Protein AF-A0A1D6EPU0-F1 (afdb_monomer)

pLDDT: mean 89.5, std 5.43, range [60.0, 96.19]

Foldseek 3Di:
DVVLVVPLVPDDDPCNVVSVLVVLLVLLVVLLVLLVLLPVPDDPVLSVVLVVCSSPCSPVSNVVSLVSNLVSLVVVCVVPVVSVVLSVLLVVLVVLLVVLVVVCVVPVPDPCSVVSSVVSVVSNVVSSVVSND

Solvent-accessible surface area (backbone atoms only — not comparable to full-atom values): 6964 Å² total; per-residue (Å²): 89,70,68,41,45,52,51,27,74,73,45,66,74,83,61,29,62,59,30,45,51,49,26,45,34,36,49,18,51,49,35,48,53,50,29,53,75,64,35,91,78,67,52,70,65,58,56,52,52,41,64,70,36,32,91,81,41,18,66,61,42,26,53,53,29,48,50,54,40,51,52,51,44,53,55,47,30,73,75,38,72,84,41,37,64,43,45,52,50,25,52,54,21,43,53,50,16,54,53,27,51,55,43,31,72,76,41,72,86,54,81,61,36,62,58,51,18,53,51,26,41,51,55,19,58,58,35,52,56,71,68,74,109

Sequence (133 aa):
MGVASSLYHSSRGGIRRLLRWADYTMIATTTLCLSRAVGNENPRLLMAASALLLPFQPLVVSAVHTGLMEVSFARRASMEPELRMAHNLHKVSSLLGGALFIADDCFPETPYIHAAWHLAAAIGVGTCNKLLE

Secondary structure (DSSP, 8-state):
-HHHHHHHHH--TTHHHHHHHHHHHHHHHHHHHHHHHH-TT--HHHHHHHHHHTTT-HHHHHHHHHHHHHHHHHHHHHH-GGGHHHHHHHHHHHHHHHHHHHHHHH-TTSTTHHHHHHHHHHHHHHHGGGGT-

Radius of gyration: 15.53 Å; Cα contacts (8 Å, |Δi|>4): 117; chains: 1; bounding box: 37×32×37 Å

Structure (mmCIF, N/CA/C/O backbone):
data_AF-A0A1D6EPU0-F1
#
_entry.id   AF-A0A1D6EPU0-F1
#
loop_
_atom_site.group_PDB
_atom_site.id
_atom_site.type_symbol
_atom_site.label_atom_id
_atom_site.label_alt_id
_atom_site.label_comp_id
_atom_site.label_asym_id
_atom_site.label_entity_id
_atom_site.label_seq_id
_atom_site.pdbx_PDB_ins_code
_atom_site.Cartn_x
_atom_site.Cartn_y
_atom_site.Cartn_z
_atom_site.occupancy
_atom_site.B_iso_or_equiv
_atom_site.auth_seq_id
_atom_site.auth_comp_id
_atom_site.auth_asym_id
_atom_site.auth_atom_id
_atom_site.pdbx_PDB_model_num
ATOM 1 N N . MET A 1 1 ? 9.847 -4.712 5.037 1.00 77.44 1 MET A N 1
ATOM 2 C CA . MET A 1 1 ? 9.536 -3.667 4.040 1.00 77.44 1 MET A CA 1
ATOM 3 C C . MET A 1 1 ? 10.778 -2.838 3.718 1.00 77.44 1 MET A C 1
ATOM 5 O O . MET A 1 1 ? 11.303 -3.028 2.633 1.00 77.44 1 MET A O 1
ATOM 9 N N . GLY A 1 2 ? 11.337 -2.067 4.664 1.00 83.62 2 GLY A N 1
ATOM 10 C CA . GLY A 1 2 ? 12.490 -1.178 4.408 1.00 83.62 2 GLY A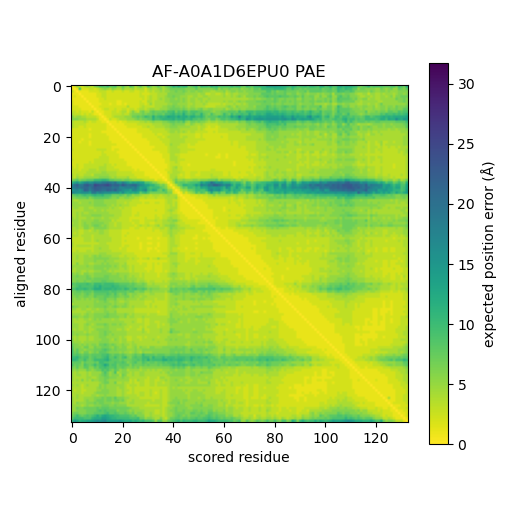 CA 1
ATOM 11 C C . GLY A 1 2 ? 13.665 -1.805 3.642 1.00 83.62 2 GLY A C 1
ATOM 12 O O . GLY A 1 2 ? 14.068 -1.265 2.624 1.00 83.62 2 GLY A O 1
ATOM 13 N N . VAL A 1 3 ? 14.146 -2.987 4.049 1.00 88.19 3 VAL A N 1
ATOM 14 C CA . VAL A 1 3 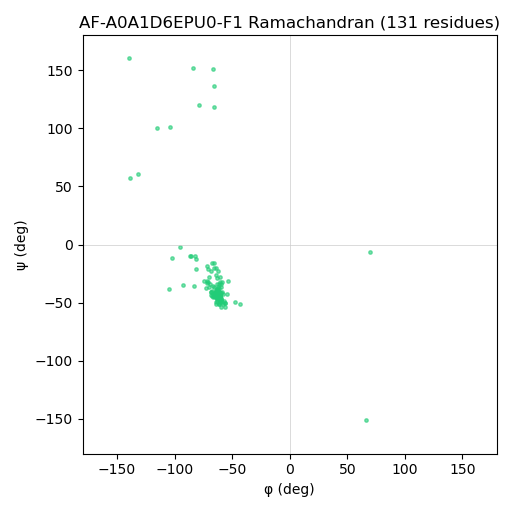? 15.257 -3.677 3.354 1.00 88.19 3 VAL A CA 1
ATOM 15 C C . VAL A 1 3 ? 14.932 -3.994 1.888 1.00 88.19 3 VAL A C 1
ATOM 17 O O . VAL A 1 3 ? 15.743 -3.717 1.009 1.00 88.19 3 VAL A O 1
ATOM 20 N N . ALA A 1 4 ? 13.749 -4.551 1.607 1.00 88.38 4 ALA A N 1
ATOM 21 C CA . ALA A 1 4 ? 13.341 -4.894 0.242 1.00 88.38 4 ALA A CA 1
ATOM 22 C C . ALA A 1 4 ? 13.207 -3.641 -0.638 1.00 88.38 4 ALA A C 1
ATOM 24 O O . ALA A 1 4 ? 13.696 -3.631 -1.767 1.00 88.38 4 ALA A O 1
ATOM 25 N N . SER A 1 5 ? 12.646 -2.567 -0.077 1.00 85.31 5 SER A N 1
ATOM 26 C CA . SER A 1 5 ? 12.510 -1.283 -0.762 1.00 85.31 5 SER A CA 1
ATOM 27 C C . SER A 1 5 ? 13.870 -0.649 -1.061 1.00 85.31 5 SER A C 1
ATOM 29 O O . SER A 1 5 ? 14.135 -0.250 -2.194 1.00 85.31 5 SER A O 1
ATOM 31 N N . SER A 1 6 ? 14.794 -0.643 -0.093 1.00 87.12 6 SER A N 1
ATOM 32 C CA . SER A 1 6 ? 16.161 -0.148 -0.298 1.00 87.12 6 SER A CA 1
ATOM 33 C C . SER A 1 6 ? 16.911 -0.939 -1.373 1.00 87.12 6 SER A C 1
ATOM 35 O O . SER A 1 6 ? 17.602 -0.345 -2.202 1.00 87.12 6 SER A O 1
ATOM 37 N N . LEU A 1 7 ? 16.761 -2.267 -1.405 1.00 89.94 7 LEU A N 1
ATOM 38 C CA . LEU A 1 7 ? 17.355 -3.107 -2.448 1.00 89.94 7 LEU A CA 1
ATOM 39 C C . LEU A 1 7 ? 16.753 -2.803 -3.824 1.00 89.94 7 LEU A C 1
ATOM 41 O O . LEU A 1 7 ? 17.498 -2.660 -4.788 1.00 89.94 7 LEU A O 1
ATOM 45 N N . TYR A 1 8 ? 15.432 -2.645 -3.930 1.00 87.06 8 TYR A N 1
ATOM 46 C CA . TYR A 1 8 ? 14.787 -2.260 -5.187 1.00 87.06 8 TYR A CA 1
ATOM 47 C C . TYR A 1 8 ? 15.281 -0.899 -5.694 1.00 87.06 8 TYR A C 1
ATOM 49 O O . TYR A 1 8 ? 15.710 -0.800 -6.846 1.00 87.06 8 TYR A O 1
ATOM 57 N N . HIS A 1 9 ? 15.300 0.122 -4.838 1.00 86.94 9 HIS A N 1
ATOM 58 C CA . HIS A 1 9 ? 15.697 1.484 -5.215 1.00 86.94 9 HIS A CA 1
ATOM 59 C C . HIS A 1 9 ? 17.184 1.646 -5.521 1.00 86.94 9 HIS A C 1
ATOM 61 O O . HIS A 1 9 ? 17.555 2.479 -6.344 1.00 86.94 9 HIS A O 1
ATOM 67 N N . SER A 1 10 ? 18.040 0.825 -4.913 1.00 88.94 10 SER A N 1
ATOM 68 C CA . SER A 1 10 ? 19.470 0.786 -5.247 1.00 88.94 10 SER A CA 1
ATOM 69 C C . SER A 1 10 ? 19.784 -0.067 -6.484 1.00 88.94 10 SER A C 1
ATOM 71 O O . SER A 1 10 ? 20.904 -0.021 -6.997 1.00 88.94 10 SER A O 1
ATOM 73 N N . SER A 1 11 ? 18.815 -0.831 -7.001 1.00 88.44 11 SER A N 1
ATOM 74 C CA . SER A 1 11 ? 19.040 -1.770 -8.101 1.00 88.44 11 SER A CA 1
ATOM 75 C C . SER A 1 11 ? 18.988 -1.147 -9.497 1.00 88.44 11 SER A C 1
ATOM 77 O O . SER A 1 11 ? 18.278 -0.179 -9.770 1.00 88.44 11 SER A O 1
ATOM 79 N N . ARG A 1 12 ? 19.728 -1.757 -10.431 1.00 88.50 12 ARG A N 1
ATOM 80 C CA . ARG A 1 12 ? 19.774 -1.391 -11.856 1.00 88.50 12 ARG A CA 1
ATOM 81 C C . ARG A 1 12 ? 19.806 -2.648 -12.731 1.00 88.50 12 ARG A C 1
ATOM 83 O O . ARG A 1 12 ? 20.155 -3.726 -12.261 1.00 88.50 12 ARG A O 1
ATOM 90 N N . GLY A 1 13 ? 19.459 -2.519 -14.012 1.00 89.94 13 GLY A N 1
ATOM 91 C CA . GLY A 1 13 ? 19.517 -3.631 -14.971 1.00 89.94 13 GLY A CA 1
ATOM 92 C C . GLY A 1 13 ? 18.529 -4.771 -14.670 1.00 89.94 13 GLY A C 1
ATOM 93 O O . GLY A 1 13 ? 17.456 -4.546 -14.112 1.00 89.94 13 GLY A O 1
ATOM 94 N N . GLY A 1 14 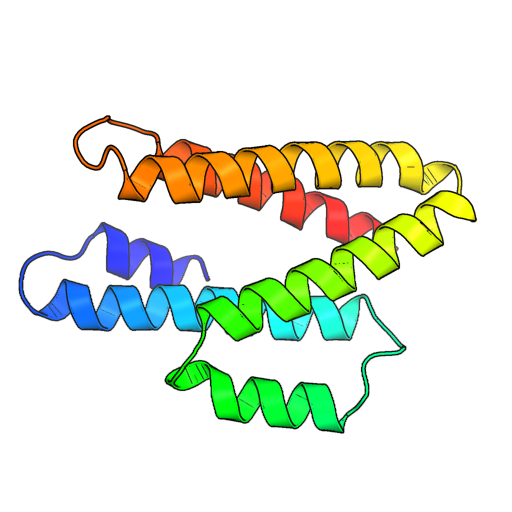? 18.881 -6.005 -15.052 1.00 87.44 14 GLY A N 1
ATOM 95 C CA . GLY A 1 14 ? 17.972 -7.164 -15.033 1.00 87.44 14 GLY A CA 1
ATOM 96 C C . GLY A 1 14 ? 17.449 -7.581 -13.649 1.00 87.44 14 GLY A C 1
ATOM 97 O O . GLY A 1 14 ? 16.320 -8.060 -13.546 1.00 87.44 14 GLY A O 1
ATOM 98 N N . ILE A 1 15 ? 18.208 -7.337 -12.572 1.00 92.12 15 ILE A N 1
ATOM 99 C CA . ILE A 1 15 ? 17.798 -7.688 -11.198 1.00 92.12 15 ILE A CA 1
ATOM 100 C C . ILE A 1 15 ? 16.665 -6.791 -10.670 1.00 92.12 15 ILE A C 1
ATOM 102 O O . ILE A 1 15 ? 15.904 -7.199 -9.792 1.00 92.12 15 ILE A O 1
ATOM 106 N N . ARG A 1 16 ? 16.489 -5.594 -11.251 1.00 87.06 16 ARG A N 1
ATOM 107 C CA . ARG A 1 16 ? 15.472 -4.618 -10.831 1.00 87.06 16 ARG A CA 1
ATOM 108 C C . ARG A 1 16 ? 14.054 -5.174 -10.924 1.00 87.06 16 ARG A C 1
ATOM 110 O O . ARG A 1 16 ? 13.223 -4.852 -10.082 1.00 87.06 16 ARG A O 1
ATOM 117 N N . ARG A 1 17 ? 13.770 -6.037 -11.908 1.00 88.06 17 ARG A N 1
ATOM 118 C CA . ARG A 1 17 ? 12.451 -6.678 -12.053 1.00 88.06 17 ARG A CA 1
ATOM 119 C C . ARG A 1 17 ? 12.144 -7.616 -10.883 1.00 88.06 17 ARG A C 1
ATOM 121 O O . ARG A 1 17 ? 11.038 -7.569 -10.352 1.00 88.06 17 ARG A O 1
ATOM 128 N N . LEU A 1 18 ? 13.118 -8.431 -10.473 1.00 91.56 18 LEU A N 1
ATOM 129 C CA . LEU A 1 18 ? 12.979 -9.336 -9.329 1.00 91.56 18 LEU A CA 1
ATOM 130 C C . LEU A 1 18 ? 12.832 -8.550 -8.022 1.00 91.56 18 LEU A C 1
ATOM 132 O O . LEU A 1 18 ? 11.957 -8.853 -7.217 1.00 91.56 18 LEU A O 1
ATOM 136 N N . LEU A 1 19 ? 13.652 -7.516 -7.830 1.00 90.81 19 LEU A N 1
ATOM 137 C CA . LEU A 1 19 ? 13.606 -6.695 -6.620 1.00 90.81 19 LEU A CA 1
ATOM 138 C C . LEU A 1 19 ? 12.331 -5.851 -6.532 1.00 90.81 19 LEU A C 1
ATOM 140 O O . LEU A 1 19 ? 11.789 -5.713 -5.442 1.00 90.81 19 LEU A O 1
ATOM 144 N N . ARG A 1 20 ? 11.786 -5.377 -7.663 1.00 88.25 20 ARG A N 1
ATOM 145 C CA . ARG A 1 20 ? 10.454 -4.748 -7.711 1.00 88.25 20 ARG A CA 1
ATOM 146 C C . ARG A 1 20 ? 9.372 -5.711 -7.233 1.00 88.25 20 ARG A C 1
ATOM 148 O O . ARG A 1 20 ? 8.534 -5.347 -6.416 1.00 88.25 20 ARG A O 1
ATOM 155 N N . TRP A 1 21 ? 9.391 -6.944 -7.741 1.00 90.19 21 TRP A N 1
ATOM 156 C CA . TRP A 1 21 ? 8.447 -7.973 -7.309 1.00 90.19 21 TRP A CA 1
ATOM 157 C C . TRP A 1 21 ? 8.588 -8.274 -5.810 1.00 90.19 21 TRP A C 1
ATOM 159 O O . TRP A 1 21 ? 7.580 -8.361 -5.109 1.00 90.19 21 TRP A O 1
ATOM 169 N N . ALA A 1 22 ? 9.820 -8.371 -5.302 1.00 92.38 22 ALA A N 1
ATOM 170 C CA . ALA A 1 22 ? 10.080 -8.590 -3.882 1.00 92.38 22 ALA A CA 1
ATOM 171 C C . ALA A 1 22 ? 9.567 -7.427 -3.014 1.00 92.38 22 ALA A C 1
ATOM 173 O O . ALA A 1 22 ? 8.947 -7.672 -1.981 1.00 92.38 22 ALA A O 1
ATOM 174 N N . ASP A 1 23 ? 9.769 -6.177 -3.441 1.00 90.31 23 ASP A N 1
ATOM 175 C CA . ASP A 1 23 ? 9.271 -4.990 -2.740 1.00 90.31 23 ASP A CA 1
ATOM 176 C C . ASP A 1 23 ? 7.737 -4.985 -2.659 1.00 90.31 23 ASP A C 1
ATOM 178 O O . ASP A 1 23 ? 7.174 -4.939 -1.565 1.00 90.31 23 ASP A O 1
ATOM 182 N N . TYR A 1 24 ? 7.041 -5.171 -3.786 1.00 89.25 24 TYR A N 1
ATOM 183 C CA . TYR A 1 24 ? 5.574 -5.239 -3.805 1.00 89.25 24 TYR A CA 1
ATOM 184 C C . TYR A 1 24 ? 5.019 -6.411 -2.994 1.00 89.25 24 TYR A C 1
ATOM 186 O O . TYR A 1 24 ? 4.041 -6.249 -2.264 1.00 89.25 24 TYR A O 1
ATOM 194 N N . THR A 1 25 ? 5.663 -7.576 -3.055 1.00 92.38 25 THR A N 1
ATOM 195 C CA . THR A 1 25 ? 5.278 -8.734 -2.236 1.00 92.38 25 THR A CA 1
ATOM 196 C C . THR A 1 25 ? 5.456 -8.437 -0.747 1.00 92.38 25 THR A C 1
ATOM 198 O O . THR A 1 25 ? 4.607 -8.807 0.066 1.00 92.38 25 THR A O 1
ATOM 201 N N . MET A 1 26 ? 6.513 -7.715 -0.364 1.00 92.62 26 MET A N 1
ATOM 202 C CA . MET A 1 26 ? 6.740 -7.303 1.021 1.00 92.62 26 MET A CA 1
ATOM 203 C C . MET A 1 26 ? 5.755 -6.237 1.502 1.00 92.62 26 MET A C 1
ATOM 205 O O . MET A 1 26 ? 5.349 -6.292 2.666 1.00 92.62 26 MET A O 1
ATOM 209 N N . ILE A 1 27 ? 5.356 -5.296 0.641 1.00 90.56 27 ILE A N 1
ATOM 210 C CA . ILE A 1 27 ? 4.272 -4.345 0.929 1.00 90.56 27 ILE A CA 1
ATOM 211 C C . ILE A 1 27 ? 2.984 -5.127 1.203 1.00 90.56 27 ILE A C 1
ATOM 213 O O . ILE A 1 27 ? 2.418 -5.001 2.286 1.00 90.56 27 ILE A O 1
ATOM 217 N N . ALA A 1 28 ? 2.582 -6.016 0.292 1.00 91.81 28 ALA A N 1
ATOM 218 C CA . ALA A 1 28 ? 1.377 -6.830 0.437 1.00 91.81 28 ALA A CA 1
ATOM 219 C C . ALA A 1 28 ? 1.396 -7.727 1.680 1.00 91.81 28 ALA A C 1
ATOM 221 O O . ALA A 1 28 ? 0.408 -7.797 2.409 1.00 91.81 28 ALA A O 1
ATOM 222 N N . THR A 1 29 ? 2.537 -8.349 1.979 1.00 92.81 29 THR A N 1
ATOM 223 C CA . THR A 1 29 ? 2.719 -9.160 3.192 1.00 92.81 29 THR A CA 1
ATOM 224 C C . THR A 1 29 ? 2.566 -8.310 4.452 1.00 92.81 29 THR A C 1
ATOM 226 O O . THR A 1 29 ? 1.931 -8.727 5.417 1.00 92.81 29 THR A O 1
ATOM 229 N N . THR A 1 30 ? 3.118 -7.095 4.448 1.00 90.75 30 THR A N 1
ATOM 230 C CA . THR A 1 30 ? 3.028 -6.178 5.590 1.00 90.75 30 THR A CA 1
ATOM 231 C C . THR A 1 30 ? 1.585 -5.715 5.797 1.00 90.75 30 THR A C 1
ATOM 233 O O . THR A 1 30 ? 1.094 -5.771 6.923 1.00 90.75 30 THR A O 1
ATOM 236 N N . THR A 1 31 ? 0.873 -5.344 4.727 1.00 89.56 31 THR A N 1
ATOM 237 C CA . THR A 1 31 ? -0.553 -4.983 4.783 1.00 89.56 31 THR A CA 1
ATOM 238 C C . THR A 1 31 ? -1.413 -6.151 5.273 1.00 89.56 31 THR A C 1
ATOM 240 O O . THR A 1 31 ? -2.273 -5.964 6.132 1.00 89.56 31 THR A O 1
ATOM 243 N N . LEU A 1 32 ? -1.150 -7.373 4.794 1.00 91.50 32 LEU A N 1
ATOM 244 C CA . LEU A 1 32 ? -1.810 -8.595 5.260 1.00 91.50 32 LEU A CA 1
ATOM 245 C C . LEU A 1 32 ? -1.643 -8.763 6.779 1.00 91.50 32 LEU A C 1
ATOM 247 O O . LEU A 1 32 ? -2.636 -8.882 7.500 1.00 91.50 32 LEU A O 1
ATOM 251 N N . CYS A 1 33 ? -0.405 -8.730 7.280 1.00 90.81 33 CYS A N 1
ATOM 252 C CA . CYS A 1 33 ? -0.113 -8.868 8.708 1.00 90.81 33 CYS A CA 1
ATOM 253 C C . CYS A 1 33 ? -0.768 -7.764 9.545 1.00 90.81 33 CYS A C 1
ATOM 255 O O . CYS A 1 33 ? -1.369 -8.054 10.579 1.00 90.81 33 CYS A O 1
ATOM 257 N N . LEU A 1 34 ? -0.691 -6.514 9.086 1.00 87.56 34 LEU A N 1
ATOM 258 C CA . LEU A 1 34 ? -1.252 -5.370 9.796 1.00 87.56 34 LEU A CA 1
ATOM 259 C C . LEU A 1 34 ? -2.782 -5.434 9.854 1.00 87.56 34 LEU A C 1
ATOM 261 O O . LEU A 1 34 ? -3.362 -5.245 10.919 1.00 87.56 34 LEU A O 1
ATOM 265 N N . SER A 1 35 ? -3.438 -5.799 8.751 1.00 88.00 35 SER A N 1
ATOM 266 C CA . SER A 1 35 ? -4.894 -5.969 8.722 1.00 88.00 35 SER A CA 1
ATOM 267 C C . SER A 1 35 ? -5.376 -7.066 9.671 1.00 88.00 35 SER A C 1
ATOM 269 O O . SER A 1 35 ? -6.425 -6.918 10.288 1.00 88.00 35 SER A O 1
ATOM 271 N N . ARG A 1 36 ? -4.597 -8.141 9.853 1.00 87.44 36 ARG A N 1
ATOM 272 C CA . ARG A 1 36 ? -4.888 -9.187 10.841 1.00 87.44 36 ARG A CA 1
ATOM 273 C C . ARG A 1 36 ? -4.742 -8.678 12.272 1.00 87.44 36 ARG A C 1
ATOM 275 O O . ARG A 1 36 ? -5.536 -9.058 13.121 1.00 87.44 36 ARG A O 1
ATOM 282 N N . ALA A 1 37 ? -3.714 -7.875 12.539 1.00 86.12 37 ALA A N 1
ATOM 283 C CA . ALA A 1 37 ? -3.463 -7.329 13.869 1.00 86.12 37 ALA A CA 1
ATOM 284 C C . ALA A 1 37 ? -4.545 -6.320 14.285 1.00 86.12 37 ALA A C 1
ATOM 286 O O . ALA A 1 37 ? -4.986 -6.332 15.427 1.00 86.12 37 ALA A O 1
ATOM 287 N N . VAL A 1 38 ? -4.993 -5.485 13.344 1.00 79.31 38 VAL A N 1
ATOM 288 C CA . VAL A 1 38 ? -6.000 -4.438 13.572 1.00 79.31 38 VAL A CA 1
ATOM 289 C C . VAL A 1 38 ? -7.436 -4.978 13.499 1.00 79.31 38 VAL A C 1
ATOM 291 O O . VAL A 1 38 ? -8.316 -4.517 14.222 1.00 79.31 38 VAL A O 1
ATOM 294 N N . GLY A 1 39 ? -7.700 -5.939 12.612 1.00 70.50 39 GLY A N 1
ATOM 295 C CA . GLY A 1 39 ? -9.034 -6.468 12.339 1.00 70.50 39 GLY A CA 1
ATOM 296 C C . GLY A 1 39 ? -9.260 -7.841 12.966 1.00 70.50 39 GLY A C 1
ATOM 297 O O . GLY A 1 39 ? -8.883 -8.857 12.382 1.00 70.50 39 GLY A O 1
ATOM 298 N N . ASN A 1 40 ? -9.958 -7.881 14.106 1.00 60.00 40 ASN A N 1
ATOM 299 C CA . ASN A 1 40 ? -10.358 -9.129 14.779 1.00 60.00 40 ASN A CA 1
ATOM 300 C C . ASN A 1 40 ? -11.397 -9.950 13.970 1.00 60.00 40 ASN A C 1
ATOM 302 O O . ASN A 1 40 ? -11.600 -11.133 14.225 1.00 60.00 40 ASN A O 1
ATOM 306 N N . GLU A 1 41 ? -12.045 -9.339 12.971 1.00 64.62 41 GLU A N 1
ATOM 307 C CA . GLU A 1 41 ? -13.127 -9.952 12.179 1.00 64.62 41 GLU A CA 1
ATOM 308 C C . GLU A 1 41 ? -12.659 -10.588 10.852 1.00 64.62 41 GLU A C 1
ATOM 310 O O . GLU A 1 41 ? -13.467 -11.181 10.138 1.00 64.62 41 GLU A O 1
ATOM 315 N N . ASN A 1 42 ? -11.369 -10.507 10.495 1.00 70.62 42 ASN A N 1
ATOM 316 C CA . ASN A 1 42 ? -10.885 -11.063 9.226 1.00 70.62 42 ASN A CA 1
ATOM 317 C C . ASN A 1 42 ? -11.007 -12.602 9.205 1.00 70.62 42 ASN A C 1
ATOM 319 O O . ASN A 1 42 ? -10.346 -13.283 10.002 1.00 70.62 42 ASN A O 1
ATOM 323 N N . PRO A 1 43 ? -11.790 -13.200 8.282 1.00 81.19 43 PRO A N 1
ATOM 324 C CA . PRO A 1 43 ? -11.992 -14.640 8.278 1.00 81.19 43 PRO A CA 1
ATOM 325 C C . PRO A 1 43 ? -10.677 -15.352 7.949 1.00 81.19 43 PRO A C 1
ATOM 327 O O . PRO A 1 43 ? -9.952 -14.978 7.026 1.00 81.19 43 PRO A O 1
ATOM 330 N N . ARG A 1 44 ? -10.368 -16.430 8.683 1.00 85.75 44 ARG A N 1
ATOM 331 C CA . ARG A 1 44 ? -9.128 -17.216 8.498 1.00 85.75 44 ARG A CA 1
ATOM 332 C C . ARG A 1 44 ? -8.930 -17.678 7.048 1.00 85.75 44 ARG A C 1
ATOM 334 O O . ARG A 1 44 ? -7.794 -17.771 6.595 1.00 85.75 44 ARG A O 1
ATOM 341 N N . LEU A 1 45 ? -10.028 -17.917 6.329 1.00 87.88 45 LEU A N 1
ATOM 342 C CA . LEU A 1 45 ? -10.028 -18.259 4.907 1.00 87.88 45 LEU A CA 1
ATOM 343 C C . LEU A 1 45 ? -9.518 -17.120 4.022 1.00 87.88 45 LEU A C 1
ATOM 345 O O . LEU A 1 45 ? -8.706 -17.380 3.143 1.00 87.88 45 LEU A O 1
ATOM 349 N N . LEU A 1 46 ? -9.930 -15.872 4.273 1.00 89.62 46 LEU A N 1
ATOM 350 C CA . LEU A 1 46 ? -9.420 -14.714 3.535 1.00 89.62 46 LEU A CA 1
ATOM 351 C C . LEU A 1 46 ? -7.916 -14.560 3.761 1.00 89.62 46 LEU A C 1
ATOM 353 O O . LEU A 1 46 ? -7.170 -14.377 2.811 1.00 89.62 46 LEU A O 1
ATOM 357 N N . MET A 1 47 ? -7.458 -14.720 5.004 1.00 91.69 47 MET A N 1
ATOM 358 C CA . MET A 1 47 ? -6.029 -14.663 5.323 1.00 91.69 47 MET A CA 1
ATOM 359 C C . MET A 1 47 ? -5.228 -15.739 4.580 1.00 91.69 47 MET A C 1
ATOM 361 O O . MET A 1 47 ? -4.166 -15.446 4.035 1.00 91.69 47 MET A O 1
ATOM 365 N N . ALA A 1 48 ? -5.739 -16.974 4.544 1.00 92.50 48 ALA A N 1
ATOM 366 C CA . ALA A 1 48 ? -5.105 -18.074 3.826 1.00 92.50 48 ALA A CA 1
ATOM 367 C C . ALA A 1 48 ? -5.112 -17.844 2.306 1.00 92.50 48 ALA A C 1
ATOM 369 O O . ALA A 1 48 ? -4.079 -17.996 1.661 1.00 92.50 48 ALA A O 1
ATOM 370 N N . ALA A 1 49 ? -6.245 -17.422 1.739 1.00 93.62 49 ALA A N 1
ATOM 371 C CA . ALA A 1 49 ? -6.373 -17.121 0.316 1.00 93.62 49 ALA A CA 1
ATOM 372 C C . ALA A 1 49 ? -5.431 -15.986 -0.108 1.00 93.62 49 ALA A C 1
ATOM 374 O O . ALA A 1 49 ? -4.703 -16.120 -1.089 1.00 93.62 49 ALA A O 1
ATOM 375 N N . SER A 1 50 ? -5.375 -14.903 0.666 1.00 93.19 50 SER A N 1
ATOM 376 C CA . SER A 1 50 ? -4.457 -13.794 0.420 1.00 93.19 50 SER A CA 1
ATOM 377 C C . SER A 1 50 ? -2.997 -14.224 0.517 1.00 93.19 50 SER A C 1
ATOM 379 O O . SER A 1 50 ? -2.206 -13.847 -0.341 1.00 93.19 50 SER A O 1
ATOM 381 N N . ALA A 1 51 ? -2.637 -15.067 1.492 1.00 92.38 51 ALA A N 1
ATOM 382 C CA . ALA A 1 51 ? -1.284 -15.612 1.599 1.00 92.38 51 ALA A CA 1
ATOM 383 C C . ALA A 1 51 ? -0.888 -16.457 0.373 1.00 92.38 51 ALA A C 1
ATOM 385 O O . ALA A 1 51 ? 0.250 -16.374 -0.082 1.00 92.38 51 ALA A O 1
ATOM 386 N N . LEU A 1 52 ? -1.828 -17.221 -0.196 1.00 93.62 52 LEU A N 1
ATOM 387 C CA . LEU A 1 52 ? -1.612 -17.983 -1.432 1.00 93.62 52 LEU A CA 1
ATOM 388 C C . LEU A 1 52 ? -1.511 -17.082 -2.673 1.00 93.62 52 LEU A C 1
ATOM 390 O O . LEU A 1 52 ? -0.783 -17.408 -3.608 1.00 93.62 52 LEU A O 1
ATOM 394 N N . LEU A 1 53 ? -2.225 -15.953 -2.687 1.00 93.62 53 LEU A N 1
ATOM 395 C CA . LEU A 1 53 ? -2.230 -14.997 -3.798 1.00 93.62 53 LEU A CA 1
ATOM 396 C C . LEU A 1 53 ? -1.041 -14.029 -3.787 1.00 93.62 53 LEU A C 1
ATOM 398 O O . LEU A 1 53 ? -0.704 -13.500 -4.847 1.00 93.62 53 LEU A O 1
ATOM 402 N N . LEU A 1 54 ? -0.384 -13.821 -2.640 1.00 90.88 54 LEU A N 1
ATOM 403 C CA . LEU A 1 54 ? 0.759 -12.911 -2.478 1.00 90.88 54 LEU A CA 1
ATOM 404 C C . LEU A 1 54 ? 1.811 -12.979 -3.601 1.00 90.88 54 LEU A C 1
ATOM 406 O O . LEU A 1 54 ? 2.140 -11.920 -4.134 1.00 90.88 54 LEU A O 1
ATOM 410 N N . PRO A 1 55 ? 2.341 -14.155 -4.004 1.00 89.56 55 PRO A N 1
ATOM 411 C CA . PRO A 1 55 ? 3.396 -14.209 -5.017 1.00 89.56 55 PRO A CA 1
ATOM 412 C C . PRO A 1 55 ? 2.907 -13.875 -6.436 1.00 89.56 55 PRO A C 1
ATOM 414 O O . PRO A 1 55 ? 3.726 -13.545 -7.295 1.00 89.56 55 PRO A O 1
ATOM 417 N N . PHE A 1 56 ? 1.595 -13.944 -6.690 1.00 92.12 56 PHE A N 1
ATOM 418 C CA . PHE A 1 56 ? 1.005 -13.776 -8.022 1.00 92.12 56 PHE A CA 1
ATOM 419 C C . PHE A 1 56 ? 0.322 -12.418 -8.212 1.00 92.12 56 PHE A C 1
ATOM 421 O O . PHE A 1 56 ? 0.379 -11.851 -9.300 1.00 92.12 56 PHE A O 1
ATOM 428 N N . GLN A 1 57 ? -0.352 -11.914 -7.175 1.00 92.62 57 GLN A N 1
ATOM 429 C CA . GLN A 1 57 ? -1.197 -10.717 -7.218 1.00 92.62 57 GLN A CA 1
ATOM 430 C C . GLN A 1 57 ? -1.001 -9.835 -5.966 1.00 92.62 57 GLN A C 1
ATOM 432 O O . GLN A 1 57 ? -1.968 -9.537 -5.259 1.00 92.62 57 GLN A O 1
ATOM 437 N N . PRO A 1 58 ? 0.235 -9.381 -5.672 1.00 91.00 58 PRO A N 1
ATOM 438 C CA . PRO A 1 58 ? 0.518 -8.613 -4.459 1.00 91.00 58 PRO A CA 1
ATOM 439 C C . PRO A 1 58 ? -0.291 -7.310 -4.382 1.00 91.00 58 PRO A C 1
ATOM 441 O O . PRO A 1 58 ? -0.781 -6.965 -3.313 1.00 91.00 58 PRO A O 1
ATOM 444 N N . LEU A 1 59 ? -0.518 -6.626 -5.509 1.00 89.75 59 LEU A N 1
ATOM 445 C CA . LEU A 1 59 ? -1.294 -5.379 -5.538 1.00 89.75 59 LEU A CA 1
ATOM 446 C C . LEU A 1 59 ? -2.764 -5.582 -5.147 1.00 89.75 59 LEU A C 1
ATOM 448 O O . LEU A 1 59 ? -3.308 -4.785 -4.387 1.00 89.75 59 LEU A O 1
ATOM 452 N N . VAL A 1 60 ? -3.396 -6.663 -5.619 1.00 93.12 60 VAL A N 1
ATOM 453 C CA . VAL A 1 60 ? -4.783 -6.996 -5.253 1.00 93.12 60 VAL A CA 1
ATOM 454 C C . VAL A 1 60 ? -4.868 -7.310 -3.762 1.00 93.12 60 VAL A C 1
ATOM 456 O O . VAL A 1 60 ? -5.749 -6.794 -3.077 1.00 93.12 60 VAL A O 1
ATOM 459 N N . VAL A 1 61 ? -3.920 -8.099 -3.243 1.00 93.31 61 VAL A N 1
ATOM 460 C CA . VAL A 1 61 ? -3.841 -8.412 -1.809 1.00 93.31 61 VAL A CA 1
ATOM 461 C C . VAL A 1 61 ? -3.671 -7.131 -0.985 1.00 93.31 61 VAL A C 1
ATOM 463 O O . VAL A 1 61 ? -4.423 -6.917 -0.036 1.00 93.31 61 VAL A O 1
ATOM 466 N N . SER A 1 62 ? -2.753 -6.239 -1.367 1.00 91.38 62 SER A N 1
ATOM 467 C CA . SER A 1 62 ? -2.595 -4.932 -0.721 1.00 91.38 62 SER A CA 1
ATOM 468 C C . SER A 1 62 ? -3.894 -4.127 -0.731 1.00 91.38 62 SER A C 1
ATOM 470 O O . SER A 1 62 ? -4.317 -3.665 0.322 1.00 91.38 62 SER A O 1
ATOM 472 N N . ALA A 1 63 ? -4.554 -3.991 -1.884 1.00 90.94 63 ALA A N 1
ATOM 473 C CA . ALA A 1 63 ? -5.772 -3.194 -2.012 1.00 90.94 63 ALA A CA 1
ATOM 474 C C . ALA A 1 63 ? -6.910 -3.716 -1.120 1.00 90.94 63 ALA A C 1
ATOM 476 O O . ALA A 1 63 ? -7.536 -2.938 -0.399 1.00 90.94 63 ALA A O 1
ATOM 477 N N . VAL A 1 64 ? -7.140 -5.034 -1.115 1.00 92.19 64 VAL A N 1
ATOM 478 C CA . VAL A 1 64 ? -8.168 -5.673 -0.278 1.00 92.19 64 VAL A CA 1
ATOM 479 C C . VAL A 1 64 ? -7.886 -5.435 1.203 1.00 92.19 64 VAL A C 1
ATOM 481 O O . VAL A 1 64 ? -8.761 -4.974 1.935 1.00 92.19 64 VAL A O 1
ATOM 484 N N . HIS A 1 65 ? -6.664 -5.718 1.653 1.00 91.69 65 HIS A N 1
ATOM 485 C CA . HIS A 1 65 ? -6.331 -5.621 3.072 1.00 91.69 65 HIS A CA 1
ATOM 486 C C . HIS A 1 65 ? -6.248 -4.171 3.567 1.00 91.69 65 HIS A C 1
ATOM 488 O O . HIS A 1 65 ? -6.668 -3.902 4.691 1.00 91.69 65 HIS A O 1
ATOM 494 N N . THR A 1 66 ? -5.816 -3.224 2.729 1.00 89.94 66 THR A N 1
ATOM 495 C CA . THR A 1 66 ? -5.911 -1.788 3.031 1.00 89.94 66 THR A CA 1
ATOM 496 C C . THR A 1 66 ? -7.371 -1.341 3.139 1.00 89.94 66 THR A C 1
ATOM 498 O O . THR A 1 66 ? -7.719 -0.645 4.088 1.00 89.94 66 THR A O 1
ATOM 501 N N . GLY A 1 67 ? -8.250 -1.780 2.232 1.00 89.69 67 GLY A N 1
ATOM 502 C CA . GLY A 1 67 ? -9.679 -1.456 2.297 1.00 89.69 67 GLY A CA 1
ATOM 503 C C . GLY A 1 67 ? -10.355 -1.980 3.568 1.00 89.69 67 GLY A C 1
ATOM 504 O O . GLY A 1 67 ? -11.105 -1.256 4.218 1.00 89.69 67 GLY A O 1
ATOM 505 N N . LEU A 1 68 ? -10.044 -3.213 3.975 1.00 89.69 68 LEU A N 1
ATOM 506 C CA . LEU A 1 68 ? -10.558 -3.798 5.221 1.00 89.69 68 LEU A CA 1
ATOM 507 C C . LEU A 1 68 ? -10.079 -3.041 6.463 1.00 89.69 68 LEU A C 1
ATOM 509 O O . LEU A 1 68 ? -10.847 -2.845 7.409 1.00 89.69 68 LEU A O 1
ATOM 513 N N . MET A 1 69 ? -8.822 -2.596 6.458 1.00 88.88 69 MET A N 1
ATOM 514 C CA . MET A 1 69 ? -8.291 -1.752 7.523 1.00 88.88 69 MET A CA 1
ATOM 515 C C . MET A 1 69 ? -9.004 -0.403 7.593 1.00 88.88 69 MET A C 1
ATOM 517 O O . MET A 1 69 ? -9.390 -0.003 8.685 1.00 88.88 69 MET A O 1
ATOM 521 N N . GLU A 1 70 ? -9.235 0.261 6.458 1.00 89.81 70 GLU A N 1
ATOM 522 C CA . GLU A 1 70 ? -9.942 1.547 6.416 1.00 89.81 70 GLU A CA 1
ATOM 523 C C . GLU A 1 70 ? -11.377 1.420 6.940 1.00 89.81 70 GLU A C 1
ATOM 525 O O . GLU A 1 70 ? -11.818 2.237 7.746 1.00 89.81 70 GLU A O 1
ATOM 530 N N . VAL A 1 71 ? -12.095 0.356 6.561 1.00 89.81 71 VAL A N 1
ATOM 531 C CA . VAL A 1 71 ? -13.437 0.070 7.099 1.00 89.81 71 VAL A CA 1
ATOM 532 C C . VAL A 1 71 ? -13.387 -0.141 8.614 1.00 89.81 71 VAL A C 1
ATOM 534 O O . VAL A 1 71 ? -14.224 0.396 9.341 1.00 89.81 71 VAL A O 1
ATOM 537 N N . SER A 1 72 ? -12.393 -0.886 9.103 1.00 88.19 72 SER A N 1
ATOM 538 C CA . SER A 1 72 ? -12.207 -1.133 10.539 1.00 88.19 72 SER A CA 1
ATOM 539 C C . SER A 1 72 ? -11.891 0.161 11.300 1.00 88.19 72 SER A C 1
ATOM 541 O O . SER A 1 72 ? -12.470 0.410 12.359 1.00 88.19 72 SER A O 1
ATOM 543 N N . PHE A 1 73 ? -11.029 1.014 10.739 1.00 89.62 73 PHE A N 1
ATOM 544 C CA . PHE A 1 73 ? -10.679 2.317 11.301 1.00 89.62 73 PHE A CA 1
ATOM 545 C C . PHE A 1 73 ? -11.906 3.232 11.339 1.00 89.62 73 PHE A C 1
ATOM 547 O O . PHE A 1 73 ? -12.259 3.737 12.402 1.00 89.62 73 PHE A O 1
ATOM 554 N N . ALA A 1 74 ? -12.621 3.377 10.222 1.00 91.25 74 ALA A N 1
ATOM 555 C CA . ALA A 1 74 ? -13.823 4.199 10.141 1.00 91.25 74 ALA A CA 1
ATOM 556 C C . ALA A 1 74 ? -14.898 3.748 11.140 1.00 91.25 74 ALA A C 1
ATOM 558 O O . ALA A 1 74 ? -15.506 4.576 11.824 1.00 91.25 74 ALA A O 1
ATOM 559 N N . ARG A 1 75 ? -15.100 2.429 11.277 1.00 90.19 75 ARG A N 1
ATOM 560 C CA . ARG A 1 75 ? -16.030 1.859 12.257 1.00 90.19 75 ARG A CA 1
ATOM 561 C C . ARG A 1 75 ? -15.631 2.244 13.680 1.00 90.19 75 ARG A C 1
ATOM 563 O O . ARG A 1 75 ? -16.476 2.762 14.408 1.00 90.19 75 ARG A O 1
ATOM 570 N N . ARG A 1 76 ? -14.367 2.062 14.068 1.00 89.81 76 ARG A N 1
ATOM 571 C CA . ARG A 1 76 ? -13.896 2.439 15.411 1.00 89.81 76 ARG A CA 1
ATOM 572 C C . ARG A 1 76 ? -13.946 3.944 15.651 1.00 89.81 76 ARG A C 1
ATOM 574 O O . ARG A 1 76 ? -14.500 4.365 16.655 1.00 89.81 76 ARG A O 1
ATOM 581 N N . ALA A 1 77 ? -13.507 4.767 14.703 1.00 92.00 77 ALA A N 1
ATOM 582 C CA . ALA A 1 77 ? -13.561 6.228 14.813 1.00 92.00 77 ALA A CA 1
ATOM 583 C C . ALA A 1 77 ? -14.993 6.795 14.919 1.00 92.00 77 ALA A C 1
ATOM 585 O O . ALA A 1 77 ? -15.196 7.904 15.427 1.00 92.00 77 ALA A O 1
ATOM 586 N N . SER A 1 78 ? -16.002 6.044 14.457 1.00 92.38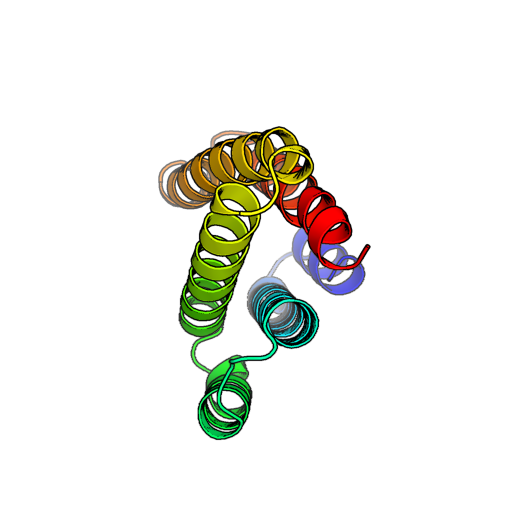 78 SER A N 1
ATOM 587 C CA . SER A 1 78 ? -17.411 6.398 14.660 1.00 92.38 78 SER A CA 1
ATOM 588 C C . SER A 1 78 ? -17.872 6.202 16.112 1.00 92.38 78 SER A C 1
ATOM 590 O O . SER A 1 78 ? -18.701 6.976 16.590 1.00 92.38 78 SER A O 1
ATOM 592 N N . MET A 1 79 ? -17.299 5.218 16.813 1.00 91.94 79 MET A N 1
ATOM 593 C CA . MET A 1 79 ? -17.629 4.855 18.196 1.00 91.94 79 MET A CA 1
ATOM 594 C C . MET A 1 79 ? -16.727 5.560 19.219 1.00 91.94 79 MET A C 1
ATOM 596 O O . MET A 1 79 ? -17.192 5.935 20.290 1.00 91.94 79 MET A O 1
ATOM 600 N N . GLU A 1 80 ? -15.458 5.777 18.871 1.00 92.81 80 GLU A N 1
ATOM 601 C CA . GLU A 1 80 ? -14.393 6.305 19.726 1.00 92.81 80 GLU A CA 1
ATOM 602 C C . GLU A 1 80 ? -13.938 7.679 19.184 1.00 92.81 80 GLU A C 1
ATOM 604 O O . GLU A 1 80 ? -13.179 7.752 18.210 1.00 92.81 80 GLU A O 1
ATOM 609 N N . PRO A 1 81 ? -14.393 8.808 19.770 1.00 91.38 81 PRO A N 1
ATOM 610 C CA . PRO A 1 81 ? -14.082 10.146 19.259 1.00 91.38 81 PRO A CA 1
ATOM 611 C C . PRO A 1 81 ? -12.584 10.480 19.222 1.00 91.38 81 PRO A C 1
ATOM 613 O O . PRO A 1 81 ? -12.157 11.265 18.375 1.00 91.38 81 PRO A O 1
ATOM 616 N N . GLU A 1 82 ? -11.792 9.877 20.110 1.00 92.25 82 GLU A N 1
ATOM 617 C CA . GLU A 1 82 ? -10.337 10.051 20.193 1.00 92.25 82 GLU A CA 1
ATOM 618 C C . GLU A 1 82 ? -9.593 9.545 18.948 1.00 92.25 82 GLU A C 1
ATOM 620 O O . GLU A 1 82 ? -8.554 10.090 18.573 1.00 92.25 82 GLU A O 1
ATOM 625 N 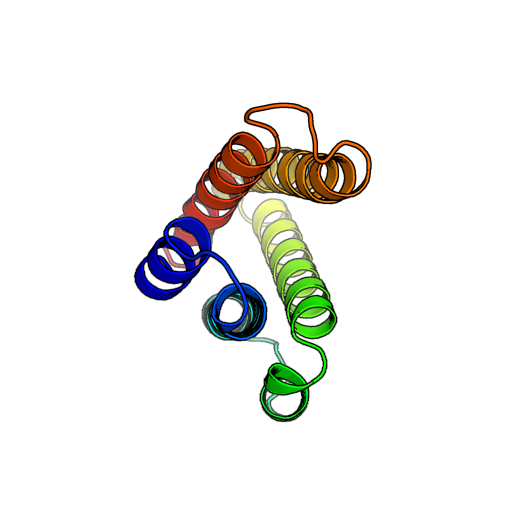N . LEU A 1 83 ? -10.175 8.581 18.227 1.00 93.00 83 LEU A N 1
ATOM 626 C CA . LEU A 1 83 ? -9.595 8.024 17.007 1.00 93.00 83 LEU A CA 1
ATOM 627 C C . LEU A 1 83 ? -9.855 8.875 15.759 1.00 93.00 83 LEU A C 1
ATOM 629 O O . LEU A 1 83 ? -9.214 8.659 14.732 1.00 93.00 83 LEU A O 1
ATOM 633 N N . ARG A 1 84 ? -10.758 9.862 15.810 1.00 93.31 84 ARG A N 1
ATOM 634 C CA . ARG A 1 84 ? -11.178 10.633 14.622 1.00 93.31 84 ARG A CA 1
ATOM 635 C C . ARG A 1 84 ? -10.043 11.407 13.972 1.00 93.31 84 ARG A C 1
ATOM 637 O O . ARG A 1 84 ? -9.966 11.461 12.749 1.00 93.31 84 ARG A O 1
ATOM 644 N N . MET A 1 85 ? -9.163 12.009 14.771 1.00 94.19 85 MET A N 1
ATOM 645 C CA . MET A 1 85 ? -8.020 12.742 14.223 1.00 94.19 85 MET A CA 1
ATOM 646 C C . MET A 1 85 ? -7.055 11.788 13.513 1.00 94.19 85 MET A C 1
ATOM 648 O O . MET A 1 85 ? -6.627 12.063 12.392 1.00 94.19 85 MET A O 1
ATOM 652 N N . ALA A 1 86 ? -6.767 10.643 14.137 1.00 94.00 86 ALA A N 1
ATOM 653 C CA . ALA A 1 86 ? -5.922 9.614 13.546 1.00 94.00 86 ALA A CA 1
ATOM 654 C C . ALA A 1 86 ? -6.548 9.054 12.257 1.00 94.00 86 ALA A C 1
ATOM 656 O O . ALA A 1 86 ? -5.849 8.927 11.256 1.00 94.00 86 ALA A O 1
ATOM 657 N N . HIS A 1 87 ? -7.86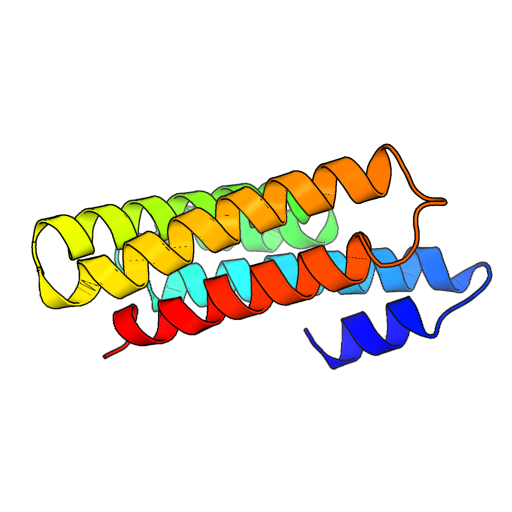5 8.823 12.241 1.00 94.44 87 HIS A N 1
ATOM 658 C CA . HIS A 1 87 ? -8.596 8.360 11.059 1.00 94.44 87 HIS A CA 1
ATOM 659 C C . HIS A 1 87 ? -8.606 9.395 9.930 1.00 94.44 87 HIS A C 1
ATOM 661 O O . HIS A 1 87 ? -8.343 9.057 8.781 1.00 94.44 87 HIS A O 1
ATOM 667 N N . ASN A 1 88 ? -8.831 10.675 10.235 1.00 94.56 88 ASN A N 1
ATOM 668 C CA . ASN A 1 88 ? -8.774 11.740 9.233 1.00 94.56 88 ASN A CA 1
ATOM 669 C C . ASN A 1 88 ? -7.387 11.828 8.588 1.00 94.56 88 ASN A C 1
ATOM 671 O O . ASN A 1 88 ? -7.278 11.919 7.364 1.00 94.56 88 ASN A O 1
ATOM 675 N N . LEU A 1 89 ? -6.328 11.761 9.401 1.00 95.31 89 LEU A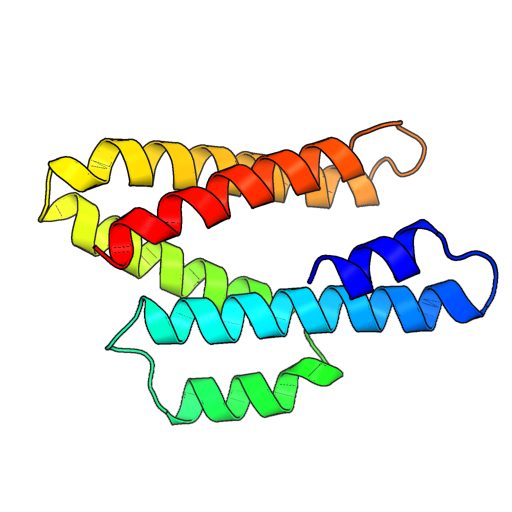 N 1
ATOM 676 C CA . LEU A 1 89 ? -4.959 11.758 8.900 1.00 95.31 89 LEU A CA 1
ATOM 677 C C . LEU A 1 89 ? -4.671 10.496 8.074 1.00 95.31 89 LEU A C 1
ATOM 679 O O . LEU A 1 89 ? -4.088 10.609 6.995 1.00 95.31 89 LEU A O 1
ATOM 683 N N . HIS A 1 90 ? -5.133 9.322 8.517 1.00 93.75 90 HIS A N 1
ATOM 684 C CA . HIS A 1 90 ? -5.041 8.062 7.773 1.00 93.75 90 HIS A CA 1
ATOM 685 C C . HIS A 1 90 ? -5.706 8.162 6.399 1.00 93.75 90 HIS A C 1
ATOM 687 O O . HIS A 1 90 ? -5.109 7.820 5.382 1.00 93.75 90 HIS A O 1
ATOM 693 N N . LYS A 1 91 ? -6.934 8.679 6.354 1.00 93.81 91 LYS A N 1
ATOM 694 C CA . LYS A 1 91 ? -7.722 8.817 5.131 1.00 93.81 91 LYS A CA 1
ATOM 695 C C . LYS A 1 91 ? -7.061 9.776 4.146 1.00 93.81 91 LYS A C 1
ATOM 697 O O . LYS A 1 91 ? -6.907 9.438 2.976 1.00 93.81 91 LYS A O 1
ATOM 702 N N . VAL A 1 92 ? -6.654 10.964 4.602 1.00 95.75 92 VAL A N 1
ATOM 703 C CA . VAL A 1 92 ? -6.001 11.963 3.736 1.00 95.75 92 VAL A CA 1
ATOM 704 C C . VAL A 1 92 ? -4.675 11.429 3.200 1.00 95.75 92 VAL A C 1
ATOM 706 O O . VAL A 1 92 ? -4.419 11.522 2.002 1.00 95.75 92 VAL A O 1
ATOM 709 N N . SER A 1 93 ? -3.855 10.829 4.063 1.00 94.62 93 SER A N 1
ATOM 710 C CA . SER A 1 93 ? -2.571 10.252 3.659 1.00 94.62 93 SER A CA 1
ATOM 711 C C . SER A 1 93 ? -2.730 9.049 2.723 1.00 94.62 93 SER A C 1
ATOM 713 O O . SER A 1 93 ? -1.976 8.942 1.760 1.00 94.62 93 SER A O 1
ATOM 715 N N . SER A 1 94 ? -3.745 8.204 2.920 1.00 92.12 94 SER A N 1
ATOM 716 C CA . SER A 1 94 ? -4.055 7.078 2.028 1.00 92.12 94 SER A CA 1
ATOM 717 C C . SER A 1 94 ? -4.554 7.537 0.659 1.00 92.12 94 SER A C 1
ATOM 719 O O . SER A 1 94 ? -4.099 7.018 -0.359 1.00 92.12 94 SER A O 1
ATOM 721 N N . LEU A 1 95 ? -5.441 8.539 0.609 1.00 94.38 95 LEU A N 1
ATOM 722 C CA . LEU A 1 95 ? -5.909 9.129 -0.651 1.00 94.38 95 LEU A CA 1
ATOM 723 C C . LEU A 1 95 ? -4.761 9.792 -1.417 1.00 94.38 95 LEU A C 1
ATOM 725 O O . LEU A 1 95 ? -4.599 9.551 -2.612 1.00 94.38 95 LEU A O 1
ATOM 729 N N . LEU A 1 96 ? -3.939 10.585 -0.724 1.00 96.19 96 LEU A N 1
ATOM 730 C CA . LEU A 1 96 ? -2.764 11.220 -1.312 1.00 96.19 96 LEU A CA 1
ATOM 731 C C . LEU A 1 96 ? -1.751 10.176 -1.797 1.00 96.19 96 LEU A C 1
ATOM 733 O O . LEU A 1 96 ? -1.262 10.274 -2.917 1.00 96.19 96 LEU A O 1
ATOM 737 N N . GLY A 1 97 ? -1.470 9.155 -0.986 1.00 93.88 97 GLY A N 1
ATOM 738 C CA . GLY A 1 97 ? -0.580 8.058 -1.348 1.00 93.88 97 GLY A CA 1
ATOM 739 C C . GLY A 1 97 ? -1.072 7.302 -2.583 1.00 93.88 97 GLY A C 1
ATOM 740 O O . GLY A 1 97 ? -0.294 7.080 -3.503 1.00 93.88 97 GLY A O 1
ATOM 741 N N . GLY A 1 98 ? -2.363 6.966 -2.651 1.00 92.25 98 GLY A N 1
ATOM 742 C CA . GLY A 1 98 ? -2.959 6.320 -3.823 1.00 92.25 98 GLY A CA 1
ATOM 743 C C . GLY A 1 98 ? -2.884 7.184 -5.085 1.00 92.25 98 GLY A C 1
ATOM 744 O O . GLY A 1 98 ? -2.528 6.684 -6.150 1.00 92.25 98 GLY A O 1
ATOM 745 N N . ALA A 1 99 ? -3.152 8.487 -4.969 1.00 95.31 99 ALA A N 1
ATOM 746 C CA . ALA A 1 99 ? -3.022 9.419 -6.086 1.00 95.31 99 ALA A CA 1
ATOM 747 C C . ALA A 1 99 ? -1.571 9.525 -6.583 1.00 95.31 99 ALA A C 1
ATOM 749 O O . ALA A 1 99 ? -1.332 9.472 -7.787 1.00 95.31 99 ALA A O 1
ATOM 750 N N . LEU A 1 100 ? -0.603 9.626 -5.667 1.00 94.75 100 LEU A N 1
ATOM 751 C CA . LEU A 1 100 ? 0.821 9.685 -6.001 1.00 94.75 100 LEU A CA 1
ATOM 752 C C . LEU A 1 100 ? 1.327 8.372 -6.608 1.00 94.75 100 LEU A C 1
ATOM 754 O O . LEU A 1 100 ? 2.138 8.418 -7.523 1.00 94.75 100 LEU A O 1
ATOM 758 N N . PHE A 1 101 ? 0.819 7.221 -6.161 1.00 91.12 101 PHE A N 1
ATOM 759 C CA . PHE A 1 101 ? 1.132 5.923 -6.763 1.00 91.12 101 PHE A CA 1
ATOM 760 C C . PHE A 1 101 ? 0.709 5.863 -8.236 1.00 91.12 101 PHE A C 1
ATOM 762 O O . PHE A 1 101 ? 1.507 5.500 -9.091 1.00 91.12 101 PHE A O 1
ATOM 769 N N . ILE A 1 102 ? -0.523 6.282 -8.547 1.00 92.31 102 ILE A N 1
ATOM 770 C CA . ILE A 1 102 ? -1.014 6.333 -9.933 1.00 92.31 102 ILE A CA 1
ATOM 771 C C . ILE A 1 102 ? -0.222 7.366 -10.747 1.00 92.31 102 ILE A C 1
ATOM 773 O O . ILE A 1 102 ? 0.136 7.116 -11.896 1.00 92.31 102 ILE A O 1
ATOM 777 N N . ALA A 1 103 ? 0.072 8.526 -10.154 1.00 93.38 103 ALA A N 1
ATOM 778 C CA . ALA A 1 103 ? 0.841 9.573 -10.815 1.00 93.38 103 ALA A CA 1
ATOM 779 C C . ALA A 1 103 ? 2.274 9.129 -11.153 1.00 93.38 103 ALA A C 1
ATOM 781 O O . ALA A 1 103 ? 2.786 9.539 -12.190 1.00 93.38 103 ALA A O 1
ATOM 782 N N . ASP A 1 104 ? 2.901 8.288 -10.326 1.00 90.06 104 ASP A N 1
ATOM 783 C CA . ASP A 1 104 ? 4.245 7.750 -10.574 1.00 90.06 104 ASP A CA 1
ATOM 784 C C . ASP A 1 104 ? 4.282 6.900 -11.853 1.00 90.06 104 ASP A C 1
ATOM 786 O O . ASP A 1 104 ? 5.208 7.016 -12.654 1.00 90.06 104 ASP A O 1
ATOM 790 N N . ASP A 1 105 ? 3.228 6.114 -12.093 1.00 88.25 105 ASP A N 1
ATOM 791 C CA . ASP A 1 105 ? 3.081 5.313 -13.312 1.00 88.25 105 ASP A CA 1
ATOM 792 C C . ASP A 1 105 ? 2.748 6.176 -14.543 1.00 88.25 105 ASP A C 1
ATOM 794 O O . ASP A 1 105 ? 3.236 5.906 -15.643 1.00 88.25 105 ASP A O 1
ATOM 798 N N . CYS A 1 106 ? 1.928 7.223 -14.388 1.00 92.75 106 CYS A N 1
ATOM 799 C CA . CYS A 1 106 ? 1.569 8.124 -15.489 1.00 92.75 106 CYS A CA 1
ATOM 800 C C . CYS A 1 106 ? 2.699 9.089 -15.881 1.00 92.75 106 CYS A C 1
ATOM 802 O O . CYS A 1 106 ? 2.792 9.481 -17.045 1.00 92.75 106 CYS A O 1
ATOM 804 N N . PHE A 1 107 ? 3.540 9.488 -14.925 1.00 91.38 107 PHE A N 1
ATOM 805 C CA . PHE A 1 107 ? 4.569 10.514 -15.099 1.00 91.38 107 PHE A CA 1
ATOM 806 C C . PHE A 1 107 ? 5.938 10.051 -14.568 1.00 91.38 107 PHE A C 1
ATOM 808 O O . PHE A 1 107 ? 6.511 10.720 -13.702 1.00 91.38 107 PHE A O 1
ATOM 815 N N . PRO A 1 108 ? 6.513 8.963 -15.115 1.00 82.31 108 PRO A N 1
ATOM 816 C CA . PRO A 1 108 ? 7.708 8.313 -14.563 1.00 82.31 108 PRO A CA 1
ATOM 817 C C . PRO A 1 108 ? 8.973 9.185 -14.584 1.00 82.31 108 PRO A C 1
ATOM 819 O O . PRO A 1 108 ? 9.914 8.928 -13.837 1.00 82.31 108 PRO A O 1
ATOM 822 N N . GLU A 1 109 ? 9.004 10.220 -15.427 1.00 88.12 109 GLU A N 1
ATOM 823 C CA . GLU A 1 109 ? 10.124 11.165 -15.532 1.00 88.12 109 GLU A CA 1
ATOM 824 C C . GLU A 1 109 ? 10.035 12.319 -14.518 1.00 88.12 109 GLU A C 1
ATOM 826 O O . GLU A 1 109 ? 10.984 13.090 -14.365 1.00 88.12 109 GLU A O 1
ATOM 831 N N . THR A 1 110 ? 8.904 12.471 -13.819 1.00 89.88 110 THR A N 1
ATOM 832 C CA . THR A 1 110 ? 8.743 13.543 -12.831 1.00 89.88 110 THR A CA 1
ATOM 833 C C . THR A 1 110 ? 9.462 13.156 -11.541 1.00 89.88 110 THR A C 1
ATOM 835 O O . THR A 1 110 ? 9.109 12.155 -10.910 1.0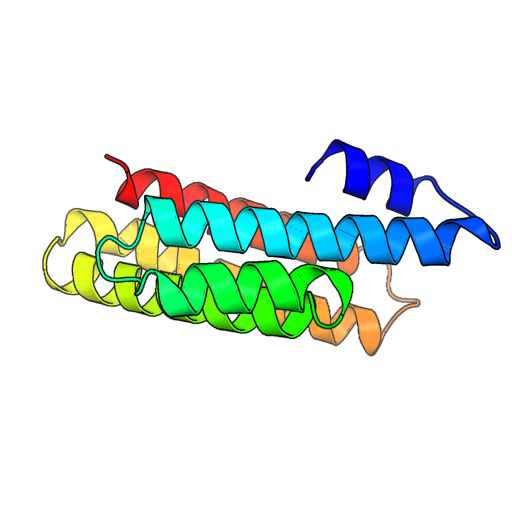0 89.88 110 THR A O 1
ATOM 838 N N . PRO A 1 111 ? 10.457 13.939 -11.095 1.00 87.00 111 PRO A N 1
ATOM 839 C CA . PRO A 1 111 ? 11.218 13.590 -9.911 1.00 87.00 111 PRO A CA 1
ATOM 840 C C . PRO A 1 111 ? 10.340 13.647 -8.653 1.00 87.00 111 PRO A C 1
ATOM 842 O O . PRO A 1 111 ? 9.405 14.438 -8.547 1.00 87.00 111 PRO A O 1
ATOM 845 N N . TYR A 1 112 ? 10.694 12.825 -7.667 1.00 88.75 112 TYR A N 1
ATOM 846 C CA . TYR A 1 112 ? 10.124 12.798 -6.314 1.00 88.75 112 TYR A CA 1
ATOM 847 C C . TYR A 1 112 ? 8.678 12.305 -6.144 1.00 88.75 112 TYR A C 1
ATOM 849 O O . TYR A 1 112 ? 8.297 12.104 -4.992 1.00 88.75 112 TYR A O 1
ATOM 857 N N . ILE A 1 113 ? 7.897 12.028 -7.198 1.00 90.50 113 ILE A N 1
ATOM 858 C CA . ILE A 1 113 ? 6.529 11.482 -7.040 1.00 90.50 113 ILE A CA 1
ATOM 859 C C . ILE A 1 113 ? 6.554 10.187 -6.217 1.00 90.50 113 ILE A C 1
ATOM 861 O O . ILE A 1 113 ? 5.879 10.090 -5.191 1.00 90.50 113 ILE A O 1
ATOM 865 N N . HIS A 1 114 ? 7.418 9.242 -6.590 1.00 87.19 114 HIS A N 1
ATOM 866 C CA . HIS A 1 114 ? 7.625 8.004 -5.844 1.00 87.19 114 HIS A CA 1
ATOM 867 C C . HIS A 1 114 ? 7.984 8.224 -4.366 1.00 87.19 114 HIS A C 1
ATOM 869 O O . HIS A 1 114 ? 7.493 7.533 -3.474 1.00 87.19 114 HIS A O 1
ATOM 875 N N . ALA A 1 115 ? 8.862 9.190 -4.084 1.00 90.38 115 ALA A N 1
ATOM 876 C CA . ALA A 1 115 ? 9.284 9.494 -2.719 1.00 90.38 115 ALA A CA 1
ATOM 877 C C . ALA A 1 115 ? 8.133 10.104 -1.904 1.00 90.38 115 ALA A C 1
ATOM 879 O O . ALA A 1 115 ? 7.931 9.737 -0.746 1.00 90.38 115 ALA A O 1
ATOM 880 N N . ALA A 1 116 ? 7.347 10.989 -2.521 1.00 92.44 116 ALA A N 1
ATOM 881 C CA . ALA A 1 116 ? 6.150 11.558 -1.920 1.00 92.44 116 ALA A CA 1
ATOM 882 C C . ALA A 1 116 ? 5.093 10.476 -1.643 1.00 92.44 116 ALA A C 1
ATOM 884 O O . ALA A 1 116 ? 4.462 10.503 -0.585 1.00 92.44 116 ALA A O 1
ATOM 885 N N . TRP A 1 117 ? 4.939 9.494 -2.541 1.00 93.06 117 TRP A N 1
ATOM 886 C CA . TRP A 1 117 ? 4.082 8.330 -2.315 1.00 93.06 117 TRP A CA 1
ATOM 887 C C . TRP A 1 117 ? 4.503 7.558 -1.057 1.00 93.06 117 TRP A C 1
ATOM 889 O O . TRP A 1 117 ? 3.667 7.347 -0.174 1.00 93.06 117 TRP A O 1
ATOM 899 N N . HIS A 1 118 ? 5.788 7.198 -0.924 1.00 90.12 118 HIS A N 1
ATOM 900 C CA . HIS A 1 118 ? 6.296 6.517 0.280 1.00 90.12 118 HIS A CA 1
ATOM 901 C C . HIS A 1 118 ? 6.073 7.334 1.551 1.00 90.12 118 HIS A C 1
ATOM 903 O O . HIS A 1 118 ? 5.689 6.771 2.574 1.00 90.12 118 HIS A O 1
ATOM 909 N N . LEU A 1 119 ? 6.277 8.653 1.497 1.00 93.19 119 LEU A N 1
ATOM 910 C CA . LEU A 1 119 ? 6.059 9.533 2.645 1.00 93.19 119 LEU A CA 1
ATOM 911 C C . LEU A 1 119 ? 4.588 9.539 3.082 1.00 93.19 119 LEU A C 1
ATOM 913 O O . LEU A 1 119 ? 4.297 9.352 4.264 1.00 93.19 119 LEU A O 1
ATOM 917 N N . ALA A 1 120 ? 3.661 9.716 2.139 1.00 94.81 120 ALA A N 1
ATOM 918 C CA . ALA A 1 120 ? 2.231 9.678 2.424 1.00 94.81 120 ALA A CA 1
ATOM 919 C C . ALA A 1 120 ? 1.816 8.311 2.995 1.00 94.81 120 ALA A C 1
ATOM 921 O O . ALA A 1 120 ? 1.140 8.249 4.022 1.00 94.81 120 ALA A O 1
ATOM 922 N N . ALA A 1 121 ? 2.296 7.213 2.403 1.00 91.38 121 ALA A N 1
ATOM 923 C CA . ALA A 1 121 ? 2.033 5.864 2.897 1.00 91.38 121 ALA A CA 1
ATOM 924 C C . ALA A 1 121 ? 2.584 5.637 4.318 1.00 91.38 121 ALA A C 1
ATOM 926 O O . ALA A 1 121 ? 1.899 5.047 5.153 1.00 91.38 121 ALA A O 1
ATOM 927 N N . ALA A 1 122 ? 3.786 6.135 4.624 1.00 91.12 122 ALA A N 1
ATOM 928 C CA . ALA A 1 122 ? 4.389 6.019 5.950 1.00 91.12 122 ALA A CA 1
ATOM 929 C C . ALA A 1 122 ? 3.579 6.763 7.023 1.00 91.12 122 ALA A C 1
ATOM 931 O O . ALA A 1 122 ? 3.352 6.217 8.104 1.00 91.12 122 ALA A O 1
ATOM 932 N N . ILE A 1 123 ? 3.094 7.972 6.715 1.00 93.62 123 ILE A N 1
ATOM 933 C CA . ILE A 1 123 ? 2.199 8.729 7.604 1.00 93.62 123 ILE A CA 1
ATOM 934 C C . ILE A 1 123 ? 0.911 7.935 7.850 1.00 93.62 123 ILE A C 1
ATOM 936 O O . ILE A 1 123 ? 0.526 7.742 9.003 1.00 93.62 123 ILE A O 1
ATOM 940 N N . GLY A 1 124 ? 0.282 7.423 6.787 1.00 91.88 124 GLY A N 1
ATOM 941 C CA . GLY A 1 124 ? -0.946 6.633 6.889 1.00 91.88 124 GLY A CA 1
ATOM 942 C C . GLY A 1 124 ? -0.775 5.386 7.745 1.00 91.88 124 GLY A C 1
ATOM 943 O O . GLY A 1 124 ? -1.530 5.184 8.693 1.00 91.88 124 GLY A O 1
ATOM 944 N N . VAL A 1 125 ? 0.268 4.590 7.506 1.00 88.81 125 VAL A N 1
ATOM 945 C CA . VAL A 1 125 ? 0.563 3.401 8.323 1.00 88.81 125 VAL A CA 1
ATOM 946 C C . VAL A 1 125 ? 0.867 3.773 9.778 1.00 88.81 125 VAL A C 1
ATOM 948 O O . VAL A 1 125 ? 0.434 3.064 10.683 1.00 88.81 125 VAL A O 1
ATOM 951 N N . GLY A 1 126 ? 1.542 4.899 10.032 1.00 89.75 126 GLY A N 1
ATOM 952 C CA . GLY A 1 126 ? 1.841 5.368 11.389 1.00 89.75 126 GLY A CA 1
ATOM 953 C C . GLY A 1 126 ? 0.594 5.634 12.239 1.00 89.75 126 GLY A C 1
ATOM 954 O O . GLY A 1 126 ? 0.606 5.392 13.446 1.00 89.75 126 GLY A O 1
ATOM 955 N N . THR A 1 127 ? -0.511 6.059 11.619 1.00 91.50 127 THR A N 1
ATOM 956 C CA . THR A 1 127 ? -1.787 6.257 12.332 1.00 91.50 127 THR A CA 1
ATOM 957 C C . THR A 1 127 ? -2.425 4.951 12.813 1.00 91.50 127 THR A C 1
ATOM 959 O O . THR A 1 127 ? -3.170 4.973 13.791 1.00 91.50 127 THR A O 1
ATOM 962 N N . CYS A 1 128 ? -2.098 3.805 12.200 1.00 86.50 128 CYS A N 1
ATOM 963 C CA . CYS A 1 128 ? -2.642 2.500 12.587 1.00 86.50 128 CYS A CA 1
ATOM 964 C C . CYS A 1 128 ? -2.204 2.064 13.991 1.00 86.50 128 CYS A C 1
ATOM 966 O O . CYS A 1 128 ? -2.880 1.241 14.597 1.00 86.50 128 CYS A O 1
ATOM 968 N N . ASN A 1 129 ? -1.121 2.631 14.536 1.00 86.94 129 ASN A N 1
ATOM 969 C CA . ASN A 1 129 ? -0.705 2.365 15.916 1.00 86.94 129 ASN A CA 1
ATOM 970 C C . ASN A 1 129 ? -1.799 2.741 16.926 1.00 86.94 129 ASN A C 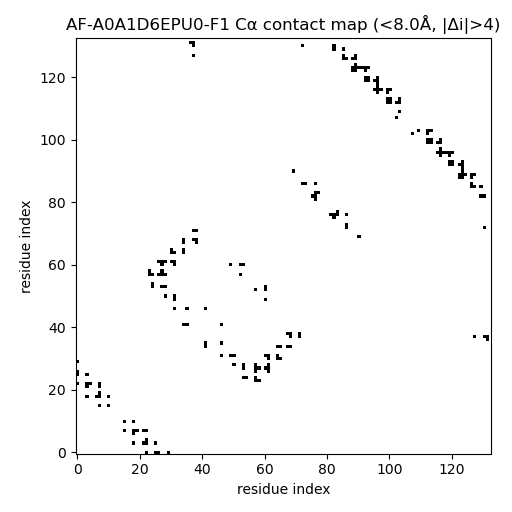1
ATOM 972 O O . ASN A 1 129 ? -1.972 2.037 17.912 1.00 86.94 129 ASN A O 1
ATOM 976 N N . LYS A 1 130 ? -2.603 3.776 16.637 1.00 85.12 130 LYS A N 1
ATOM 977 C CA . LYS A 1 130 ? -3.752 4.156 17.473 1.00 85.12 130 LYS A CA 1
ATOM 978 C C . LYS A 1 130 ? -4.868 3.118 17.506 1.00 85.12 130 LYS A C 1
ATOM 980 O O . LYS A 1 130 ? -5.709 3.176 18.386 1.00 85.12 130 LYS A O 1
ATOM 985 N N . LEU A 1 131 ? -4.879 2.169 16.573 1.00 80.88 131 LEU A N 1
ATOM 986 C CA . LEU A 1 131 ? -5.817 1.049 16.597 1.00 80.88 131 LEU A CA 1
ATOM 987 C C . LEU A 1 131 ? -5.309 -0.132 17.435 1.00 80.88 131 LEU A C 1
ATOM 989 O O . LEU A 1 131 ? -6.069 -1.071 17.657 1.00 80.88 131 LEU A O 1
ATOM 993 N N . LEU A 1 132 ? -4.044 -0.114 17.856 1.00 80.25 132 LEU A N 1
ATOM 994 C CA . LEU A 1 132 ? -3.431 -1.159 18.680 1.00 80.25 132 LEU A CA 1
ATOM 995 C C . LEU A 1 132 ? -3.314 -0.758 20.161 1.00 80.25 132 LEU A C 1
ATOM 997 O O . LEU A 1 132 ? -2.996 -1.618 20.980 1.00 80.25 132 LEU A O 1
ATOM 1001 N N . GLU A 1 133 ? -3.535 0.523 20.472 1.00 76.12 133 GLU A N 1
ATOM 1002 C CA . GLU A 1 133 ? -3.730 1.058 21.829 1.00 76.12 133 GLU A CA 1
ATOM 1003 C C . GLU A 1 133 ? -5.154 0.754 22.324 1.00 76.12 133 GLU A C 1
ATOM 1005 O O . GLU A 1 133 ? -5.274 0.414 23.523 1.00 76.12 133 GLU A O 1
#

Organism: Zea mays (NCBI:txid4577)

Mean predicted aligned error: 4.52 Å